Protein AF-A0A924DY03-F1 (afdb_monomer_lite)

Sequence (161 aa):
MHGTWVGLSKTVDESALKAWLQQSFPTVPLMTQDDAHLLGKVPWPPIVFSVVHWPVPDFPTYVGFACFPGVEAHAFEVGTVLAQRLSADFDCRAICDGNGFGDDPSTDWTIIWEDGRSFLADDSDTDFGDGAGGPVRVVREIAVPAGELDAEGHLVENPTP

Secondary structure (DSSP, 8-state):
---EEEEESS---HHHHHHHHHHHSTTS-EEEGGGGGGGGGSPSSPEEEEEEE---TT--EEEEEEE-TTHHHHHHHHHHHHHHHHHHHHTS-EEEE-TTSSSSS-S-EEEEEETTEEEEEE-TTBTTTTS--BPPEEEEEE-PPP--B-TTS-B------

Foldseek 3Di:
DQKWKKFWQDDDDPVNVVVVLCVLQVPAAEDEQVCVVCCVVDDPPHWYKDWDQDPQNRGRIMIITPTFPPCVPCVPVLNVQVQQVCCVVVVTKMKTFPQPVDPDRDRQWMWIDHPNWIFIWGQPCPCVHPNNNDHIGTDGTDDDDHWDAHSNRHTDDDPDD

pLDDT: mean 89.87, std 10.38, range [39.09, 98.19]

Radius of gyration: 15.29 Å; chains: 1; bounding box: 36×43×35 Å

Structure (mmCIF, N/CA/C/O backbone):
data_AF-A0A924DY03-F1
#
_entry.id   AF-A0A924DY03-F1
#
loop_
_atom_site.group_PDB
_atom_site.id
_atom_site.type_symbol
_atom_site.label_atom_id
_atom_site.label_alt_id
_atom_site.label_comp_id
_atom_site.label_asym_id
_atom_site.label_entity_id
_atom_site.label_seq_id
_atom_site.pdbx_PDB_ins_code
_atom_site.Cartn_x
_atom_site.Cartn_y
_atom_site.Cartn_z
_atom_site.occupancy
_atom_site.B_iso_or_equiv
_atom_site.auth_seq_id
_atom_site.auth_comp_id
_atom_site.auth_asym_id
_atom_site.auth_at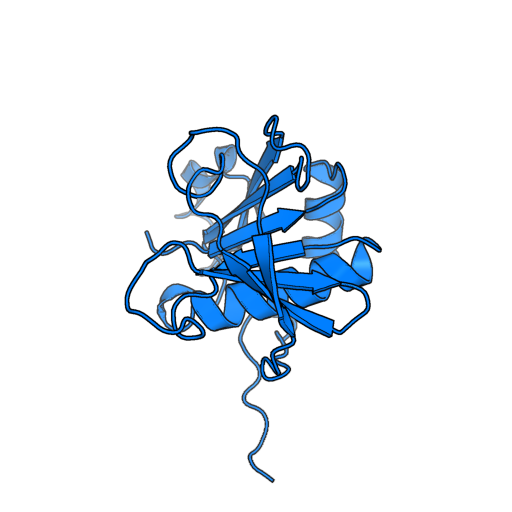om_id
_atom_site.pdbx_PDB_model_num
ATOM 1 N N . MET A 1 1 ? 10.370 10.795 9.756 1.00 42.66 1 MET A N 1
ATOM 2 C CA . MET A 1 1 ? 8.964 10.365 9.655 1.00 42.66 1 MET A CA 1
ATOM 3 C C . MET A 1 1 ? 9.028 9.031 8.939 1.00 42.66 1 MET A C 1
ATOM 5 O O . MET A 1 1 ? 9.433 9.018 7.785 1.00 42.66 1 MET A O 1
ATOM 9 N N . HIS A 1 2 ? 8.849 7.930 9.667 1.00 62.03 2 HIS A N 1
ATOM 10 C CA . HIS A 1 2 ? 8.902 6.581 9.101 1.00 62.03 2 HIS A CA 1
ATOM 11 C C . HIS A 1 2 ? 7.492 6.278 8.602 1.00 62.03 2 HIS A C 1
ATOM 13 O O . HIS A 1 2 ? 6.624 5.953 9.400 1.00 62.03 2 HIS A O 1
ATOM 19 N N . GLY A 1 3 ? 7.238 6.569 7.328 1.00 83.12 3 GLY A N 1
ATOM 20 C CA . GLY A 1 3 ? 6.007 6.167 6.657 1.00 83.12 3 GLY A CA 1
ATOM 21 C C . GLY A 1 3 ? 6.174 4.798 6.004 1.00 83.12 3 GLY A C 1
ATOM 22 O O . GLY A 1 3 ? 7.266 4.236 6.011 1.00 83.12 3 GLY A O 1
ATOM 23 N N . THR A 1 4 ? 5.101 4.289 5.414 1.00 93.19 4 THR A N 1
ATOM 24 C CA . THR A 1 4 ? 5.145 3.136 4.504 1.00 93.19 4 THR A CA 1
ATOM 25 C C . THR A 1 4 ? 4.404 3.482 3.215 1.00 93.19 4 THR A C 1
ATOM 27 O O . THR A 1 4 ? 3.765 4.537 3.132 1.00 93.19 4 THR A O 1
ATOM 30 N N . TRP A 1 5 ? 4.506 2.643 2.193 1.00 94.50 5 TRP A N 1
ATOM 31 C CA . TRP A 1 5 ? 3.905 2.910 0.892 1.00 94.50 5 TRP A CA 1
ATOM 32 C C . TRP A 1 5 ? 3.447 1.635 0.188 1.00 94.50 5 TRP A C 1
ATOM 34 O O . TRP A 1 5 ? 3.931 0.540 0.473 1.00 94.50 5 TRP A O 1
ATOM 44 N N . VAL A 1 6 ? 2.495 1.797 -0.733 1.00 96.56 6 VAL A N 1
ATOM 45 C CA . VAL A 1 6 ? 1.994 0.728 -1.602 1.00 96.56 6 VAL A CA 1
ATOM 46 C C . VAL A 1 6 ? 1.752 1.278 -3.007 1.00 96.56 6 VAL A C 1
ATOM 48 O O . VAL A 1 6 ? 1.029 2.258 -3.176 1.00 96.56 6 VAL A O 1
ATOM 51 N N . GLY A 1 7 ? 2.318 0.640 -4.027 1.00 96.44 7 GLY A N 1
ATOM 52 C CA . GLY A 1 7 ? 1.956 0.858 -5.427 1.00 96.44 7 GLY A CA 1
ATOM 53 C C . GLY A 1 7 ? 0.840 -0.096 -5.862 1.00 96.44 7 GLY A C 1
ATOM 54 O O . GLY A 1 7 ? 0.833 -1.257 -5.470 1.00 96.44 7 GLY A O 1
ATOM 55 N N . LEU A 1 8 ? -0.103 0.357 -6.687 1.00 97.50 8 LEU A N 1
ATOM 56 C CA . LEU A 1 8 ? -1.217 -0.446 -7.203 1.00 97.50 8 LEU A CA 1
ATOM 57 C C . LEU A 1 8 ? -1.217 -0.438 -8.731 1.00 97.50 8 LEU A C 1
ATOM 59 O O . LEU A 1 8 ? -1.120 0.617 -9.358 1.00 97.50 8 LEU A O 1
ATOM 63 N N . SER A 1 9 ? -1.402 -1.615 -9.329 1.00 96.44 9 SER A N 1
ATOM 64 C CA . SER A 1 9 ? -1.495 -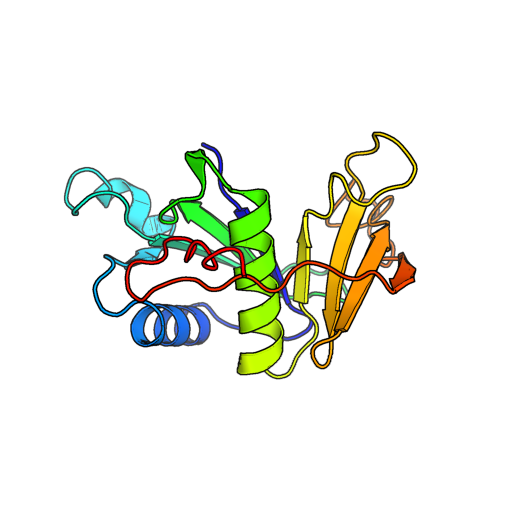1.824 -10.790 1.00 96.44 9 SER A CA 1
ATOM 65 C C . SER A 1 9 ? -2.796 -1.317 -11.421 1.00 96.44 9 SER A C 1
ATOM 67 O O . SER A 1 9 ? -3.049 -1.495 -12.611 1.00 96.44 9 SER A O 1
ATOM 69 N N . LYS A 1 10 ? -3.627 -0.648 -10.624 1.00 95.44 10 LYS A N 1
ATOM 70 C CA . LYS A 1 10 ? -4.916 -0.088 -11.004 1.00 95.44 10 LYS A CA 1
ATOM 71 C C . LYS A 1 10 ? -4.987 1.353 -10.533 1.00 95.44 10 LYS A C 1
ATOM 73 O O . LYS A 1 10 ? -4.503 1.679 -9.453 1.00 95.44 10 LYS A O 1
ATOM 78 N N . THR A 1 11 ? -5.622 2.209 -11.327 1.00 95.81 11 THR A N 1
ATOM 79 C CA . THR A 1 11 ? -5.932 3.570 -10.889 1.00 95.81 11 THR A CA 1
ATOM 80 C C . THR A 1 11 ? -6.956 3.519 -9.761 1.00 95.81 11 THR A C 1
ATOM 82 O O . THR A 1 11 ? -8.109 3.145 -9.981 1.00 95.81 11 THR A O 1
ATOM 85 N N . VAL A 1 12 ? -6.529 3.900 -8.562 1.00 96.38 12 VAL A N 1
ATOM 86 C CA . VAL A 1 12 ? -7.390 4.092 -7.392 1.00 96.38 12 VAL A CA 1
ATOM 87 C C . VAL A 1 12 ? -7.324 5.567 -7.027 1.00 96.38 12 VAL A C 1
ATOM 89 O O . VAL A 1 12 ? -6.243 6.148 -6.975 1.00 96.38 12 VAL A O 1
ATOM 92 N N . ASP A 1 13 ? -8.477 6.203 -6.846 1.00 96.56 13 ASP A N 1
ATOM 93 C CA . ASP A 1 13 ? -8.537 7.595 -6.410 1.00 96.56 13 ASP A CA 1
ATOM 94 C C . ASP A 1 13 ? -8.569 7.709 -4.879 1.00 96.56 13 ASP A C 1
ATOM 96 O O . ASP A 1 13 ? -8.779 6.736 -4.148 1.00 96.56 13 ASP A O 1
ATOM 100 N N . GLU A 1 14 ? -8.357 8.928 -4.386 1.00 96.88 14 GLU A N 1
ATOM 101 C CA . GLU A 1 14 ? -8.357 9.212 -2.952 1.00 96.88 14 GLU A CA 1
ATOM 102 C C . GLU A 1 14 ? -9.682 8.835 -2.276 1.00 96.88 14 GLU A C 1
ATOM 104 O O . GLU A 1 14 ? -9.676 8.352 -1.147 1.00 96.88 14 GLU A O 1
ATOM 109 N N . SER A 1 15 ? -10.822 9.011 -2.953 1.00 97.06 15 SER A N 1
ATOM 110 C CA . SER A 1 15 ? -12.139 8.726 -2.371 1.00 97.06 15 SER A CA 1
ATOM 111 C C . SER A 1 15 ? -12.352 7.226 -2.168 1.00 97.06 15 SER A C 1
ATOM 113 O O . SER A 1 15 ? -12.859 6.817 -1.123 1.00 97.06 15 SER A O 1
ATOM 115 N N . ALA A 1 16 ? -11.932 6.407 -3.132 1.00 97.75 16 ALA A N 1
ATOM 116 C CA . ALA A 1 16 ? -11.976 4.954 -3.048 1.00 97.75 16 ALA A CA 1
ATOM 117 C C . ALA A 1 16 ? -11.058 4.428 -1.937 1.00 97.75 16 ALA A C 1
ATOM 119 O O . ALA A 1 16 ? -11.499 3.630 -1.107 1.00 97.75 16 ALA A O 1
ATOM 120 N N . LEU A 1 17 ? -9.815 4.920 -1.861 1.00 98.06 17 LEU A N 1
ATOM 121 C CA . LEU A 1 17 ? -8.901 4.541 -0.783 1.00 98.06 17 LEU A CA 1
ATOM 122 C C . LEU A 1 17 ? -9.424 4.992 0.587 1.00 98.06 17 LEU A C 1
ATOM 124 O O . LEU A 1 17 ? -9.390 4.224 1.546 1.00 98.06 17 LEU A O 1
ATOM 128 N N . LYS A 1 18 ? -9.957 6.214 0.686 1.00 97.69 18 LYS A N 1
ATOM 129 C CA . LYS A 1 18 ? -10.550 6.742 1.919 1.00 97.69 18 LYS A CA 1
ATOM 130 C C . LYS A 1 18 ? -11.695 5.864 2.411 1.00 97.69 18 LYS A C 1
ATOM 132 O O . LYS A 1 18 ? -11.737 5.540 3.594 1.00 97.69 18 LYS A O 1
ATOM 137 N N . ALA A 1 19 ? -12.599 5.464 1.517 1.00 98.12 19 ALA A N 1
ATOM 138 C CA . ALA A 1 19 ? -13.704 4.574 1.857 1.00 98.12 19 ALA A CA 1
ATOM 139 C C . ALA A 1 19 ? -13.197 3.213 2.358 1.00 98.12 19 ALA A C 1
ATOM 141 O O . ALA A 1 19 ? -13.669 2.726 3.385 1.00 98.12 19 ALA A O 1
ATOM 142 N N . TRP A 1 20 ? -12.192 2.642 1.686 1.00 98.19 20 TRP A N 1
ATOM 143 C CA . TRP A 1 20 ? -11.560 1.392 2.107 1.00 98.19 20 TRP A CA 1
ATOM 144 C C . TRP A 1 20 ? -10.913 1.504 3.496 1.00 98.19 20 TRP A C 1
ATOM 146 O O . TRP A 1 20 ? -11.133 0.638 4.343 1.00 98.19 20 TRP A O 1
ATOM 156 N N . LEU A 1 21 ? -10.184 2.592 3.772 1.00 98.06 21 LEU A N 1
ATOM 157 C CA . LEU A 1 21 ? -9.568 2.851 5.079 1.00 98.06 21 LEU A CA 1
ATOM 158 C C . LEU A 1 21 ? -10.619 3.015 6.182 1.00 98.06 21 LEU A C 1
ATOM 160 O O . LEU A 1 21 ? -10.471 2.432 7.250 1.00 98.06 21 LEU A O 1
ATOM 164 N N . GLN A 1 22 ? -11.703 3.750 5.925 1.00 97.50 22 GLN A N 1
ATOM 165 C CA . GLN A 1 22 ? -12.797 3.932 6.889 1.00 97.50 22 GLN A CA 1
ATOM 166 C C . GLN A 1 22 ? -13.547 2.634 7.189 1.00 97.50 22 GLN A C 1
ATOM 168 O O . GLN A 1 22 ? -13.992 2.426 8.314 1.00 97.50 22 GLN A O 1
ATOM 173 N N . GLN A 1 23 ? -13.709 1.768 6.189 1.00 97.75 23 GLN A N 1
ATOM 174 C CA . GLN A 1 23 ? -14.316 0.456 6.382 1.00 97.75 23 GLN A CA 1
ATOM 175 C C . GLN A 1 23 ? -13.383 -0.487 7.150 1.00 97.75 23 GLN A C 1
ATOM 177 O O . GLN A 1 23 ? -13.843 -1.236 8.009 1.00 97.75 23 GLN A O 1
ATOM 182 N N . SER A 1 24 ? -12.089 -0.452 6.831 1.00 96.69 24 SER A N 1
ATOM 183 C CA . SER A 1 24 ? -11.076 -1.344 7.398 1.00 96.69 24 SER A CA 1
ATOM 184 C C . SER A 1 24 ? -10.683 -0.974 8.825 1.00 96.69 24 SER A C 1
ATOM 186 O O . SER A 1 24 ? -10.440 -1.870 9.628 1.00 96.69 24 SER A O 1
ATOM 188 N N . PHE A 1 25 ? -10.644 0.324 9.133 1.00 96.69 25 PHE A N 1
ATOM 189 C CA . PHE A 1 25 ? -10.170 0.878 10.403 1.00 96.69 25 PHE A CA 1
ATOM 190 C C . PHE A 1 25 ? -11.170 1.909 10.953 1.00 96.69 25 PHE A C 1
ATOM 192 O O . PHE A 1 25 ? -10.872 3.105 11.035 1.00 96.69 25 PHE A O 1
ATOM 199 N N . PRO A 1 26 ? -12.401 1.486 11.295 1.00 96.00 26 PRO A N 1
ATOM 200 C CA . PRO A 1 26 ? -13.522 2.394 11.552 1.00 96.00 26 PRO A CA 1
ATOM 201 C C . PRO A 1 26 ? -13.347 3.281 12.791 1.00 96.00 26 PRO A C 1
ATOM 203 O O . PRO A 1 26 ? -14.063 4.272 12.946 1.00 96.00 26 PRO A O 1
ATOM 206 N N . THR A 1 27 ? -12.429 2.925 13.690 1.00 94.06 27 THR A N 1
ATOM 207 C CA . THR A 1 27 ? -12.155 3.644 14.941 1.00 94.06 27 THR A CA 1
ATOM 208 C C . THR A 1 27 ? -10.954 4.585 14.836 1.00 94.06 27 THR A C 1
ATOM 210 O O . THR A 1 27 ? -10.780 5.440 15.709 1.00 94.06 27 THR A O 1
ATOM 213 N N . VAL A 1 28 ? -10.149 4.477 13.775 1.00 95.81 28 VAL A N 1
ATOM 214 C CA . VAL A 1 28 ? -8.903 5.234 13.630 1.00 95.81 28 VAL A CA 1
ATOM 215 C C . VAL A 1 28 ? -9.172 6.575 12.939 1.00 95.81 28 VAL A C 1
ATOM 217 O O . VAL A 1 28 ? -9.784 6.609 11.868 1.00 95.81 28 VAL A O 1
ATOM 220 N N . PRO A 1 29 ? -8.721 7.712 13.505 1.00 95.12 29 PRO A N 1
ATOM 221 C CA . PRO A 1 29 ? -8.851 9.003 12.842 1.00 95.12 29 PRO A CA 1
ATOM 222 C C . PRO A 1 29 ? -8.128 9.001 11.492 1.00 95.12 29 PRO A C 1
ATOM 224 O O . PRO A 1 29 ? -6.942 8.690 11.420 1.00 95.12 29 PRO A O 1
ATOM 227 N N . LEU A 1 30 ? -8.838 9.389 10.435 1.00 95.25 30 LEU A N 1
ATOM 228 C CA . LEU A 1 30 ? -8.332 9.378 9.067 1.00 95.25 30 LEU A CA 1
ATOM 229 C C . LEU A 1 30 ? -8.209 10.798 8.518 1.00 95.25 30 LEU A C 1
ATOM 231 O O . LEU A 1 30 ? -9.164 11.576 8.584 1.00 95.25 30 LEU A O 1
ATOM 235 N N . MET A 1 31 ? -7.063 11.112 7.922 1.00 94.31 31 MET A N 1
ATOM 236 C CA . MET A 1 31 ? -6.807 12.391 7.266 1.00 94.31 31 MET A CA 1
ATOM 237 C C . MET A 1 31 ? -5.937 12.226 6.021 1.00 94.31 31 MET A C 1
ATOM 239 O O . MET A 1 31 ? -5.171 11.268 5.903 1.00 94.31 31 MET A O 1
ATOM 243 N N . THR A 1 32 ? -6.053 13.168 5.091 1.00 94.56 32 THR A N 1
ATOM 244 C CA . THR A 1 32 ? -5.154 13.239 3.937 1.00 94.56 32 THR A CA 1
ATOM 245 C C . THR A 1 32 ? -3.860 13.958 4.325 1.00 94.56 32 THR A C 1
ATOM 247 O O . THR A 1 32 ? -3.767 14.597 5.377 1.00 94.56 32 THR A O 1
ATOM 250 N N . GLN A 1 33 ? -2.841 13.886 3.473 1.00 88.38 33 GLN A N 1
ATOM 251 C CA . GLN A 1 33 ? -1.583 14.599 3.693 1.00 88.38 33 GLN A CA 1
ATOM 252 C C . GLN A 1 33 ? -1.756 16.131 3.722 1.00 88.38 33 GLN A C 1
ATOM 254 O O . GLN A 1 33 ? -1.045 16.804 4.468 1.00 88.38 33 GLN A O 1
ATOM 259 N N . ASP A 1 34 ? -2.737 16.681 3.003 1.00 89.19 34 ASP A N 1
ATOM 260 C CA . ASP A 1 34 ? -3.065 18.116 3.041 1.00 89.19 34 ASP A CA 1
ATOM 261 C C . ASP A 1 34 ? -3.628 18.547 4.411 1.00 89.19 34 ASP A C 1
ATOM 263 O O . ASP A 1 34 ? -3.395 19.662 4.897 1.00 89.19 34 ASP A O 1
ATOM 267 N N . ASP A 1 35 ? -4.292 17.619 5.099 1.00 89.19 35 ASP A N 1
ATOM 268 C CA . ASP A 1 35 ? -4.842 17.802 6.439 1.00 89.19 35 ASP A CA 1
ATOM 269 C C . ASP A 1 35 ? -3.807 17.567 7.557 1.00 89.19 35 ASP A C 1
ATOM 271 O O . ASP A 1 35 ? -4.125 17.740 8.735 1.00 89.19 35 ASP A O 1
ATOM 275 N N . ALA A 1 36 ? -2.544 17.250 7.235 1.00 81.81 36 ALA A N 1
ATOM 276 C CA . ALA A 1 36 ? -1.509 16.932 8.230 1.00 81.81 36 ALA A CA 1
ATOM 277 C C . ALA A 1 36 ? -1.242 18.072 9.237 1.00 81.81 36 ALA A C 1
ATOM 279 O O . ALA A 1 36 ? -0.776 17.844 10.355 1.00 81.81 36 ALA A O 1
ATOM 280 N N . HIS A 1 37 ? -1.604 19.310 8.895 1.00 85.06 37 HIS A N 1
ATOM 281 C CA . HIS A 1 37 ? -1.580 20.453 9.812 1.00 85.06 37 HIS A CA 1
ATOM 282 C C . HIS A 1 37 ? -2.540 20.304 11.020 1.00 85.06 37 HIS A C 1
ATOM 284 O O . HIS A 1 37 ? -2.472 21.086 11.973 1.00 85.06 37 HIS A O 1
ATOM 290 N N . LEU A 1 38 ? -3.429 19.304 11.005 1.00 85.69 38 LEU A N 1
ATOM 291 C CA . LEU A 1 38 ? -4.364 18.956 12.076 1.00 85.69 38 LEU A CA 1
ATOM 292 C C . LEU A 1 38 ? -3.857 17.841 13.003 1.00 85.69 38 LEU A C 1
ATOM 294 O O . LEU A 1 38 ? -4.555 17.521 13.962 1.00 85.69 38 LEU A O 1
ATOM 298 N N . LEU A 1 39 ? -2.657 17.288 12.786 1.00 83.38 39 LEU A N 1
ATOM 299 C CA . LEU A 1 39 ? -2.109 16.171 13.573 1.00 83.38 39 LEU A CA 1
ATOM 300 C C . LEU A 1 39 ? -2.165 16.390 15.097 1.00 83.38 39 LEU A C 1
ATOM 302 O O . LEU A 1 39 ? -2.471 15.469 15.843 1.00 83.38 39 LEU A O 1
ATOM 306 N N . GLY A 1 40 ? -1.953 17.622 15.571 1.00 85.12 40 GLY A N 1
ATOM 307 C CA . GLY A 1 40 ? -2.041 17.965 17.000 1.00 85.12 40 GLY A CA 1
ATOM 308 C C . GLY A 1 40 ? -3.465 18.105 17.562 1.00 85.12 40 GLY A C 1
ATOM 309 O O . GLY A 1 40 ? -3.622 18.510 18.712 1.00 85.12 40 GLY A O 1
ATOM 310 N N . LYS A 1 41 ? -4.503 17.849 16.758 1.00 88.00 41 LYS A N 1
ATOM 311 C CA . LYS A 1 41 ? -5.924 18.022 17.111 1.00 88.00 41 LYS A CA 1
ATOM 312 C C . LYS A 1 41 ? -6.722 16.716 17.086 1.00 88.00 41 LYS A C 1
ATOM 314 O O . LYS A 1 41 ? -7.921 16.750 17.354 1.00 88.00 41 LYS A O 1
ATOM 319 N N . VAL A 1 42 ? -6.087 15.593 16.761 1.00 87.25 42 VAL A N 1
ATOM 320 C CA . VAL A 1 42 ? -6.720 14.270 16.714 1.00 87.25 42 VAL A CA 1
ATOM 321 C C . VAL A 1 42 ? -6.027 13.304 17.679 1.00 87.25 42 VAL A C 1
ATOM 323 O O . VAL A 1 42 ? -4.872 13.534 18.042 1.00 87.25 42 VAL A O 1
ATOM 326 N N . PRO A 1 43 ? -6.704 12.223 18.105 1.00 86.75 43 PRO A N 1
ATOM 327 C CA . PRO A 1 43 ? -6.048 11.131 18.816 1.00 86.75 43 PRO A CA 1
ATOM 328 C C . PRO A 1 43 ? -4.878 10.547 18.011 1.00 86.75 43 PRO A C 1
ATOM 330 O O . PRO A 1 43 ? -4.970 10.404 16.792 1.00 86.75 43 PRO A O 1
ATOM 333 N N . TRP A 1 44 ? -3.791 10.211 18.707 1.00 85.50 44 TRP A N 1
ATOM 334 C CA . TRP A 1 44 ? -2.611 9.573 18.125 1.00 85.50 44 TRP A CA 1
ATOM 335 C C . TRP A 1 44 ? -2.622 8.055 18.364 1.00 85.50 44 TRP A C 1
ATOM 337 O O . TRP A 1 44 ? -2.962 7.654 19.481 1.00 85.50 44 TRP A O 1
ATOM 347 N N . PRO A 1 45 ? -2.175 7.229 17.396 1.00 88.81 45 PRO A N 1
ATOM 348 C CA . PRO A 1 45 ? -1.779 7.595 16.029 1.00 88.81 45 PRO A CA 1
ATOM 349 C C . PRO A 1 45 ? -2.979 7.655 15.060 1.00 88.81 45 PRO A C 1
ATOM 351 O O . PRO A 1 45 ? -3.798 6.737 15.054 1.00 88.81 45 PRO A O 1
ATOM 354 N N . PRO A 1 46 ? -3.103 8.700 14.221 1.00 93.94 46 PRO A N 1
ATOM 355 C CA . PRO A 1 46 ? -4.045 8.691 13.106 1.00 93.94 46 PRO A CA 1
ATOM 356 C C . PRO A 1 46 ? -3.490 7.913 11.902 1.00 93.94 46 PRO A C 1
ATOM 358 O O . PRO A 1 46 ? -2.311 7.564 11.851 1.00 93.94 46 PRO A O 1
ATOM 361 N N . ILE A 1 47 ? -4.326 7.732 10.882 1.00 95.31 47 ILE A N 1
ATOM 362 C CA . ILE A 1 47 ? -3.885 7.400 9.525 1.00 95.31 47 ILE A CA 1
ATOM 363 C C . ILE A 1 47 ? -3.786 8.701 8.725 1.00 95.31 47 ILE A C 1
ATOM 365 O O . ILE A 1 47 ? -4.784 9.401 8.536 1.00 95.31 47 ILE A O 1
ATOM 369 N N . VAL A 1 48 ? -2.583 9.016 8.243 1.00 95.44 48 VAL A N 1
ATOM 370 C CA . VAL A 1 48 ? -2.311 10.115 7.306 1.00 95.44 48 VAL A CA 1
ATOM 371 C C . VAL A 1 48 ? -1.873 9.504 5.990 1.00 95.44 48 VAL A C 1
ATOM 373 O O . VAL A 1 48 ? -0.797 8.903 5.926 1.00 95.44 48 VAL A O 1
ATOM 376 N N . PHE A 1 49 ? -2.675 9.679 4.947 1.00 96.25 49 PHE A N 1
ATOM 377 C CA . PHE A 1 49 ? -2.404 9.074 3.647 1.00 96.25 49 PHE A CA 1
ATOM 378 C C . PHE A 1 49 ? -2.416 10.091 2.502 1.00 96.25 49 PHE A C 1
ATOM 380 O O . PHE A 1 49 ? -2.994 11.174 2.608 1.00 96.25 49 PHE A O 1
ATOM 387 N N . SER A 1 50 ? -1.797 9.726 1.388 1.00 96.06 50 SER A N 1
ATOM 388 C CA . SER A 1 50 ? -1.926 10.416 0.108 1.00 96.06 50 SER A CA 1
ATOM 389 C C . SER A 1 50 ? -2.032 9.412 -1.029 1.00 96.06 50 SER A C 1
ATOM 391 O O . SER A 1 50 ? -1.527 8.293 -0.944 1.00 96.06 50 SER A O 1
ATOM 393 N N . VAL A 1 51 ? -2.713 9.825 -2.094 1.00 96.56 51 VAL A N 1
ATOM 394 C CA . VAL A 1 51 ? -2.798 9.082 -3.350 1.00 96.56 51 VAL A CA 1
ATOM 395 C C . VAL A 1 51 ? -2.178 9.942 -4.431 1.00 96.56 51 VAL A C 1
ATOM 397 O O . VAL A 1 51 ? -2.611 11.070 -4.658 1.00 96.56 51 VAL A O 1
ATOM 400 N N . VAL A 1 52 ? -1.166 9.407 -5.101 1.00 93.44 52 VAL A N 1
ATOM 401 C CA . VAL A 1 52 ? -0.508 10.067 -6.223 1.00 93.44 52 VAL A CA 1
ATOM 402 C C . VAL A 1 52 ? -0.576 9.144 -7.426 1.00 93.44 52 VAL A C 1
ATOM 404 O O . VAL A 1 52 ? -0.354 7.942 -7.316 1.00 93.44 52 VAL A O 1
ATOM 407 N N . HIS A 1 53 ? -0.894 9.699 -8.592 1.00 91.31 53 HIS A N 1
ATOM 408 C CA . HIS A 1 53 ? -0.827 8.952 -9.842 1.00 91.31 53 HIS A CA 1
ATOM 409 C C . HIS A 1 53 ? 0.503 9.238 -10.518 1.00 91.31 53 HIS A C 1
ATOM 411 O O . HIS A 1 53 ? 0.798 10.385 -10.862 1.00 91.31 53 HIS A O 1
ATOM 417 N N . TRP A 1 54 ? 1.313 8.198 -10.667 1.00 80.38 54 TRP A N 1
ATOM 418 C CA . TRP A 1 54 ? 2.614 8.274 -11.319 1.00 80.38 54 TRP A CA 1
ATOM 419 C C . TRP A 1 54 ? 2.553 7.607 -12.688 1.00 80.38 54 TRP A C 1
ATOM 421 O O . TRP A 1 54 ? 1.777 6.671 -12.885 1.00 80.38 54 TRP A O 1
ATOM 431 N N . PRO A 1 55 ? 3.370 8.057 -13.651 1.00 73.25 55 PRO A N 1
ATOM 432 C CA . PRO A 1 55 ? 3.433 7.456 -14.974 1.00 73.25 55 PRO A CA 1
ATOM 433 C C . PRO A 1 55 ? 4.192 6.114 -14.985 1.00 73.25 55 PRO A C 1
ATOM 435 O O . PRO A 1 55 ? 4.771 5.773 -16.011 1.00 73.25 55 PRO A O 1
ATOM 438 N N . VAL A 1 56 ? 4.170 5.341 -13.889 1.00 77.12 56 VAL A N 1
ATOM 439 C CA . VAL A 1 56 ? 4.784 4.007 -13.833 1.00 77.12 56 VAL A CA 1
ATOM 440 C C . VAL A 1 56 ? 3.847 3.017 -14.530 1.00 77.12 56 VAL A C 1
ATOM 442 O O . VAL A 1 56 ? 2.743 2.787 -14.025 1.00 77.12 56 VAL A O 1
ATOM 445 N N . PRO A 1 57 ? 4.232 2.416 -15.674 1.00 73.50 57 PRO A N 1
ATOM 446 C CA . PRO A 1 57 ? 3.303 1.648 -16.508 1.00 73.50 57 PRO A CA 1
ATOM 447 C C . PRO A 1 57 ? 2.623 0.480 -15.782 1.00 73.50 57 PRO A C 1
ATOM 449 O O . PRO A 1 57 ? 1.467 0.170 -16.061 1.00 73.50 57 PRO A O 1
ATOM 452 N N . ASP A 1 58 ? 3.334 -0.145 -14.843 1.00 86.88 58 ASP A N 1
ATOM 453 C CA . ASP A 1 58 ? 2.890 -1.345 -14.130 1.00 86.88 58 ASP A CA 1
ATOM 454 C C . ASP A 1 58 ? 2.104 -1.070 -12.841 1.00 86.88 58 ASP A C 1
ATOM 456 O O . ASP A 1 58 ? 1.391 -1.962 -12.367 1.00 86.88 58 ASP A O 1
ATOM 460 N N . PHE A 1 59 ? 2.241 0.137 -12.282 1.00 93.69 59 PHE A N 1
ATOM 461 C CA . PHE A 1 59 ? 1.695 0.543 -10.984 1.00 93.69 59 PHE A CA 1
ATOM 462 C C . PHE A 1 59 ? 1.338 2.042 -10.987 1.00 93.69 59 PHE A C 1
ATOM 464 O O . PHE A 1 59 ? 2.025 2.853 -10.364 1.00 93.69 59 PHE A O 1
ATOM 471 N N . PRO A 1 60 ? 0.264 2.445 -11.691 1.00 93.19 60 PRO A N 1
ATOM 472 C CA . PRO A 1 60 ? -0.062 3.855 -11.909 1.00 93.19 60 PRO A CA 1
ATOM 473 C C . PRO A 1 60 ? -0.529 4.606 -10.655 1.00 93.19 60 PRO A C 1
ATOM 475 O O . PRO A 1 60 ? -0.700 5.823 -10.708 1.00 93.19 60 PRO A O 1
ATOM 478 N N . THR A 1 61 ? -0.798 3.919 -9.541 1.00 96.06 61 THR A N 1
ATOM 479 C CA . THR A 1 61 ? -1.197 4.555 -8.276 1.00 96.06 61 THR A CA 1
ATOM 480 C C . THR A 1 61 ? -0.181 4.274 -7.188 1.00 96.06 61 THR A C 1
ATOM 482 O O . THR A 1 61 ? 0.073 3.121 -6.870 1.00 96.06 61 THR A O 1
ATOM 485 N N . TYR A 1 62 ? 0.337 5.334 -6.582 1.00 95.19 62 TYR A N 1
ATOM 486 C CA . TYR A 1 62 ? 1.151 5.301 -5.380 1.00 95.19 62 TYR A CA 1
ATOM 487 C C . TYR A 1 62 ? 0.311 5.755 -4.188 1.00 95.19 62 TYR A C 1
ATOM 489 O O . TYR A 1 62 ? -0.291 6.832 -4.207 1.00 95.19 62 TYR A O 1
ATOM 497 N N . VAL A 1 63 ? 0.286 4.938 -3.143 1.00 96.88 63 VAL A N 1
ATOM 498 C CA . VAL A 1 63 ? -0.339 5.247 -1.863 1.00 96.88 63 VAL A CA 1
ATOM 499 C C . VAL 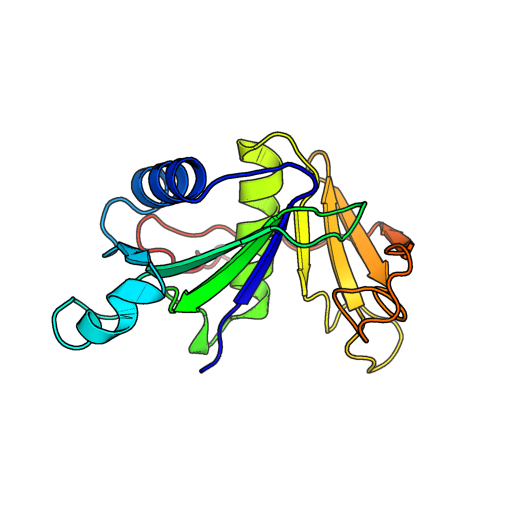A 1 63 ? 0.757 5.447 -0.830 1.00 96.88 63 VAL A C 1
ATOM 501 O O . VAL A 1 63 ? 1.468 4.506 -0.485 1.00 96.88 63 VAL A O 1
ATOM 504 N N . GLY A 1 64 ? 0.883 6.670 -0.323 1.00 95.56 64 GLY A N 1
ATOM 505 C CA . GLY A 1 64 ? 1.798 6.994 0.764 1.00 95.56 64 GLY A CA 1
ATOM 506 C C . GLY A 1 64 ? 1.067 7.013 2.100 1.00 95.56 64 GLY A C 1
ATOM 507 O O . GLY A 1 64 ? 0.018 7.641 2.215 1.00 95.56 64 GLY A O 1
ATOM 508 N N . PHE A 1 65 ? 1.639 6.388 3.125 1.00 95.25 65 PHE A N 1
ATOM 509 C CA . PHE A 1 65 ? 1.171 6.460 4.507 1.00 95.25 65 PHE A CA 1
ATOM 510 C C . PHE A 1 65 ? 2.215 7.184 5.353 1.00 95.25 65 PHE A C 1
ATOM 512 O O . PHE A 1 65 ? 3.166 6.582 5.849 1.00 95.25 65 PHE A O 1
ATOM 519 N N . ALA A 1 66 ? 2.049 8.496 5.521 1.00 92.12 66 ALA A N 1
ATOM 520 C CA . ALA A 1 66 ? 2.960 9.318 6.321 1.00 92.12 66 ALA A CA 1
ATOM 521 C C . ALA A 1 66 ? 2.848 9.020 7.827 1.00 92.12 66 ALA A C 1
ATOM 523 O O . ALA A 1 66 ? 3.808 9.204 8.576 1.00 92.12 66 ALA A O 1
ATOM 524 N N . CYS A 1 67 ? 1.672 8.568 8.262 1.00 92.62 67 CYS A N 1
ATOM 525 C CA . CYS A 1 67 ? 1.411 8.064 9.602 1.00 92.62 67 CYS A CA 1
ATOM 526 C C . CYS A 1 67 ? 0.392 6.930 9.502 1.00 92.62 67 CYS A C 1
ATOM 528 O O . CYS A 1 67 ? -0.587 7.041 8.762 1.00 92.62 67 CYS A O 1
ATOM 530 N N . PHE A 1 68 ? 0.637 5.848 10.228 1.00 94.31 68 PHE A N 1
ATOM 531 C CA . PHE A 1 68 ? -0.274 4.721 10.336 1.00 94.31 68 PHE A CA 1
ATOM 532 C C . PHE A 1 68 ? 0.036 3.988 11.656 1.00 94.31 68 PHE A C 1
ATOM 534 O O . PHE A 1 68 ? 1.218 3.893 12.023 1.00 94.31 68 PHE A O 1
ATOM 541 N N . PRO A 1 69 ? -0.973 3.502 12.400 1.00 92.75 69 PRO A N 1
ATOM 542 C CA . PRO A 1 69 ? -0.756 2.774 13.649 1.00 92.75 69 PRO A CA 1
ATOM 543 C C . PRO A 1 69 ? 0.274 1.635 13.506 1.00 92.75 69 PRO A C 1
ATOM 545 O O . PRO A 1 69 ? 0.239 0.849 12.572 1.00 92.75 69 PRO A O 1
ATOM 548 N N . GLY A 1 70 ? 1.259 1.566 14.408 1.00 85.56 70 GLY A N 1
ATOM 549 C CA . GLY A 1 70 ? 2.274 0.498 14.410 1.00 85.56 70 GLY A CA 1
ATOM 550 C C . GLY A 1 70 ? 3.449 0.646 13.427 1.00 85.56 70 GLY A C 1
ATOM 551 O O . GLY A 1 70 ? 4.455 -0.041 13.604 1.00 85.56 70 GLY A O 1
ATOM 552 N N . VAL A 1 71 ? 3.407 1.575 12.461 1.00 87.75 71 VAL A N 1
ATOM 553 C CA . VAL A 1 71 ? 4.493 1.741 11.464 1.00 87.75 71 VAL A CA 1
ATOM 554 C C . VAL A 1 71 ? 5.831 2.143 12.089 1.00 87.75 71 VAL A C 1
ATOM 556 O O . VAL A 1 71 ? 6.873 1.731 11.595 1.00 87.75 71 VAL A O 1
ATOM 559 N N . GLU A 1 72 ? 5.847 2.890 13.196 1.00 86.06 72 GLU A N 1
ATOM 560 C CA . GLU A 1 72 ? 7.106 3.318 13.835 1.00 86.06 72 GLU A CA 1
ATOM 561 C C . GLU A 1 72 ? 8.010 2.149 14.255 1.00 86.06 72 GLU A C 1
ATOM 563 O O . GLU A 1 72 ? 9.232 2.293 14.248 1.00 86.06 72 GLU A O 1
ATOM 568 N N . ALA A 1 73 ? 7.417 1.004 14.606 1.00 85.19 73 ALA A N 1
ATOM 569 C CA . ALA A 1 73 ? 8.142 -0.202 14.999 1.00 85.19 73 ALA A CA 1
ATOM 570 C C . ALA A 1 73 ? 8.173 -1.272 13.894 1.00 85.19 73 ALA A C 1
ATOM 572 O O . ALA A 1 73 ? 9.105 -2.072 13.862 1.00 85.19 73 ALA A O 1
ATOM 573 N N . HIS A 1 74 ? 7.180 -1.272 12.998 1.00 88.44 74 HIS A N 1
ATOM 574 C CA . HIS A 1 74 ? 6.921 -2.365 12.055 1.00 88.44 74 HIS A CA 1
ATOM 575 C C . HIS A 1 74 ? 6.541 -1.861 10.653 1.00 88.44 74 HIS A C 1
ATOM 577 O O . HIS A 1 74 ? 5.592 -2.343 10.037 1.00 88.44 74 HIS A O 1
ATOM 583 N N . ALA A 1 75 ? 7.234 -0.834 10.149 1.00 89.38 75 ALA A N 1
ATOM 584 C CA . ALA A 1 75 ? 6.907 -0.206 8.863 1.00 89.38 75 ALA A CA 1
ATOM 585 C C . ALA A 1 75 ? 6.861 -1.202 7.695 1.00 89.38 75 ALA A C 1
ATOM 587 O O . ALA A 1 75 ? 5.999 -1.089 6.818 1.00 89.38 75 ALA A O 1
ATOM 588 N N . PHE A 1 76 ? 7.774 -2.175 7.711 1.00 89.69 76 PHE A N 1
ATOM 589 C CA . PHE A 1 76 ? 7.883 -3.212 6.697 1.00 89.69 76 PHE A CA 1
ATOM 590 C C . PHE A 1 76 ? 6.690 -4.178 6.746 1.00 89.69 76 PHE A C 1
ATOM 592 O O . PHE A 1 76 ? 6.009 -4.385 5.741 1.00 89.69 76 PHE A O 1
ATOM 599 N N . GLU A 1 77 ? 6.393 -4.736 7.920 1.00 91.81 77 GLU A N 1
ATOM 600 C CA . GLU A 1 77 ? 5.305 -5.695 8.106 1.00 91.81 77 GLU A CA 1
ATOM 601 C C . GLU A 1 77 ? 3.944 -5.039 7.861 1.00 91.81 77 GLU A C 1
ATOM 603 O O . GLU A 1 77 ? 3.098 -5.609 7.174 1.00 91.81 77 GLU A O 1
ATOM 608 N N . VAL A 1 78 ? 3.744 -3.808 8.343 1.00 93.50 78 VAL A N 1
ATOM 609 C CA . VAL A 1 78 ? 2.519 -3.042 8.072 1.00 93.50 78 VAL A CA 1
ATOM 610 C C . VAL A 1 78 ? 2.368 -2.769 6.573 1.00 93.50 78 VAL A C 1
ATOM 612 O O . VAL A 1 78 ? 1.296 -3.017 6.025 1.00 93.50 78 VAL A O 1
ATOM 615 N N . GLY A 1 79 ? 3.426 -2.311 5.892 1.00 94.69 79 GLY A N 1
ATOM 616 C CA . GLY A 1 79 ? 3.401 -2.068 4.444 1.00 94.69 79 GLY A CA 1
ATOM 617 C C . GLY A 1 79 ? 3.055 -3.323 3.645 1.00 94.69 79 GLY A C 1
ATOM 618 O O . GLY A 1 79 ? 2.205 -3.288 2.757 1.00 94.69 79 GLY A O 1
ATOM 619 N N . THR A 1 80 ? 3.637 -4.453 4.040 1.00 94.69 80 THR A N 1
ATOM 620 C CA . THR A 1 80 ? 3.374 -5.768 3.450 1.00 94.69 80 THR A CA 1
ATOM 621 C C . THR A 1 80 ? 1.907 -6.180 3.594 1.00 94.69 80 THR A C 1
ATOM 623 O O . THR A 1 80 ? 1.281 -6.565 2.605 1.00 94.69 80 THR A O 1
ATOM 626 N N . VAL A 1 81 ? 1.329 -6.073 4.798 1.00 95.56 81 VAL A N 1
ATOM 627 C CA . VAL A 1 81 ? -0.082 -6.433 5.038 1.00 95.56 81 VAL A CA 1
ATOM 628 C C . VAL A 1 81 ?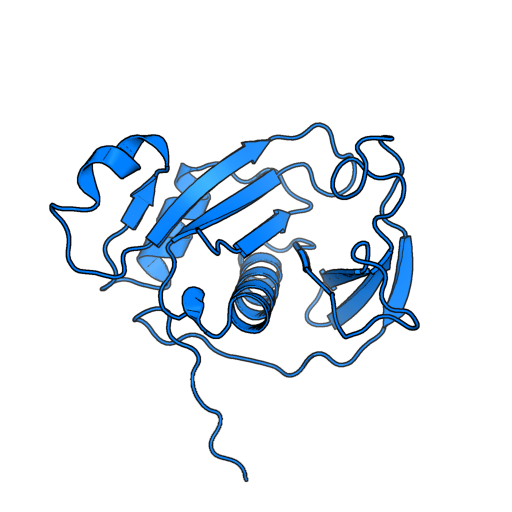 -1.028 -5.480 4.307 1.00 95.56 81 VAL A C 1
ATOM 630 O O . VAL A 1 81 ? -2.037 -5.915 3.748 1.00 95.56 81 VAL A O 1
ATOM 633 N N . LEU A 1 82 ? -0.707 -4.185 4.258 1.00 96.81 82 LEU A N 1
ATOM 634 C CA . LEU A 1 82 ? -1.477 -3.213 3.482 1.00 96.81 82 LEU A CA 1
ATOM 635 C C . LEU A 1 82 ? -1.455 -3.553 1.989 1.00 96.81 82 LEU A C 1
ATOM 637 O O . LEU A 1 82 ? -2.517 -3.581 1.372 1.00 96.81 82 LEU A O 1
ATOM 641 N N . ALA A 1 83 ? -0.290 -3.866 1.418 1.00 97.06 83 ALA A N 1
ATOM 642 C CA . ALA A 1 83 ? -0.172 -4.259 0.016 1.00 97.06 83 ALA A CA 1
ATOM 643 C C . ALA A 1 83 ? -0.970 -5.532 -0.292 1.00 97.06 83 ALA A C 1
ATOM 645 O O . ALA A 1 83 ? -1.729 -5.559 -1.260 1.00 97.06 83 ALA A O 1
ATOM 646 N N . GLN A 1 84 ? -0.881 -6.547 0.570 1.00 96.69 84 GLN A N 1
ATOM 647 C CA . GLN A 1 84 ? -1.660 -7.777 0.440 1.00 96.69 84 GLN A CA 1
ATOM 648 C C . GLN A 1 84 ? -3.172 -7.502 0.436 1.00 96.69 84 GLN A C 1
ATOM 650 O O . GLN A 1 84 ? -3.886 -7.969 -0.453 1.00 96.69 84 GLN A O 1
ATOM 655 N N . ARG A 1 85 ? -3.673 -6.733 1.413 1.00 96.94 85 ARG A N 1
ATOM 656 C CA . ARG A 1 85 ? -5.108 -6.431 1.523 1.00 96.94 85 ARG A CA 1
ATOM 657 C C . ARG A 1 85 ? -5.602 -5.570 0.367 1.00 96.94 85 ARG A C 1
ATOM 659 O O . ARG A 1 85 ? -6.640 -5.873 -0.204 1.00 96.94 85 ARG A O 1
ATOM 666 N N . LEU A 1 86 ? -4.854 -4.534 -0.009 1.00 97.62 86 LEU A N 1
ATOM 667 C CA . LEU A 1 86 ? -5.205 -3.672 -1.138 1.00 97.62 86 LEU A CA 1
ATOM 668 C C . LEU A 1 86 ? -5.208 -4.450 -2.460 1.00 97.62 86 LEU A C 1
ATOM 670 O O . LEU A 1 86 ? -6.105 -4.242 -3.272 1.00 97.62 86 LEU A O 1
ATOM 674 N N . SER A 1 87 ? -4.252 -5.363 -2.661 1.00 97.75 87 SER A N 1
ATOM 675 C CA . SER A 1 87 ? -4.236 -6.267 -3.817 1.00 97.75 87 SER A CA 1
ATOM 676 C C . SER A 1 87 ? -5.525 -7.089 -3.898 1.00 97.75 87 SER A C 1
ATOM 678 O O . SER A 1 87 ? -6.188 -7.090 -4.936 1.00 97.75 87 SER A O 1
ATOM 680 N N . ALA A 1 88 ? -5.917 -7.720 -2.788 1.00 96.56 88 ALA A N 1
ATOM 681 C CA . ALA A 1 88 ? -7.117 -8.547 -2.722 1.00 96.56 88 ALA A CA 1
ATOM 682 C C . ALA A 1 88 ? -8.414 -7.733 -2.883 1.00 96.56 88 ALA A C 1
ATOM 684 O O . ALA A 1 88 ? -9.266 -8.080 -3.698 1.00 96.56 88 ALA A O 1
ATOM 685 N N . ASP A 1 89 ? -8.561 -6.635 -2.141 1.00 97.19 89 ASP A N 1
ATOM 686 C CA . ASP A 1 89 ? -9.813 -5.874 -2.073 1.00 97.19 89 ASP A CA 1
ATOM 687 C C . ASP A 1 89 ? -10.064 -5.027 -3.330 1.00 97.19 89 ASP A C 1
ATOM 689 O O . ASP A 1 89 ? -11.217 -4.805 -3.710 1.00 97.19 89 ASP A O 1
ATOM 693 N N . PHE A 1 90 ? -9.005 -4.564 -4.006 1.00 97.56 90 PHE A N 1
ATOM 694 C CA . PHE A 1 90 ? -9.125 -3.839 -5.276 1.00 97.56 90 PHE A CA 1
ATOM 695 C C . PHE A 1 90 ? -9.010 -4.724 -6.523 1.00 97.56 90 PHE A C 1
ATOM 697 O O . PHE A 1 90 ? -9.170 -4.187 -7.632 1.00 97.56 90 PHE A O 1
ATOM 704 N N . ASP A 1 91 ? -8.800 -6.035 -6.344 1.00 97.25 91 ASP A N 1
ATOM 705 C CA . ASP A 1 91 ? -8.619 -7.035 -7.405 1.00 97.25 91 ASP A CA 1
ATOM 706 C C . ASP A 1 91 ? -7.523 -6.598 -8.392 1.00 97.25 91 ASP A C 1
ATOM 708 O O . ASP A 1 91 ? -7.766 -6.308 -9.567 1.00 97.25 91 ASP A O 1
ATOM 712 N N . CYS A 1 92 ? -6.316 -6.386 -7.862 1.00 97.50 92 CYS A N 1
ATOM 713 C CA . CYS A 1 92 ? -5.169 -5.908 -8.631 1.00 97.50 92 CYS A CA 1
ATOM 714 C C . CYS A 1 92 ? -3.841 -6.381 -8.029 1.00 97.50 92 CYS A C 1
ATOM 716 O O . CYS A 1 92 ? -3.781 -6.811 -6.880 1.00 97.50 92 CYS A O 1
ATOM 718 N N . ARG A 1 93 ? -2.740 -6.254 -8.775 1.00 97.56 93 ARG A N 1
ATOM 719 C CA . ARG A 1 93 ? -1.398 -6.381 -8.192 1.00 97.56 93 ARG A CA 1
ATOM 720 C C . ARG A 1 93 ? -1.086 -5.179 -7.307 1.00 97.56 93 ARG A C 1
ATOM 722 O O . ARG A 1 93 ? -1.357 -4.046 -7.729 1.00 97.56 93 ARG A O 1
ATOM 729 N N . ALA A 1 94 ? -0.428 -5.415 -6.181 1.00 97.44 94 ALA A N 1
ATOM 730 C CA . ALA A 1 94 ? 0.146 -4.376 -5.331 1.00 97.44 94 ALA A CA 1
ATOM 731 C C . ALA A 1 94 ? 1.650 -4.597 -5.142 1.00 97.44 94 ALA A C 1
ATOM 733 O O . ALA A 1 94 ? 2.097 -5.737 -5.145 1.00 97.44 94 ALA A O 1
ATOM 734 N N . ILE A 1 95 ? 2.419 -3.528 -4.969 1.00 96.12 95 ILE A N 1
ATOM 735 C CA . ILE A 1 95 ? 3.864 -3.559 -4.722 1.00 96.12 95 ILE A CA 1
ATOM 736 C C . ILE A 1 95 ? 4.195 -2.754 -3.462 1.00 96.12 95 ILE A C 1
ATOM 738 O O . ILE A 1 95 ? 3.574 -1.721 -3.218 1.00 96.12 95 ILE A O 1
ATOM 742 N N . CYS A 1 96 ? 5.143 -3.216 -2.656 1.00 95.25 96 CYS A N 1
ATOM 743 C CA . CYS A 1 96 ? 5.665 -2.498 -1.490 1.00 95.25 96 CYS A CA 1
ATOM 744 C C . CYS A 1 96 ? 7.155 -2.790 -1.288 1.00 95.25 96 CYS A C 1
ATOM 746 O O . CYS A 1 96 ? 7.728 -3.618 -2.002 1.00 95.25 96 CYS A O 1
ATOM 748 N N . ASP A 1 97 ? 7.762 -2.159 -0.277 1.00 93.19 97 ASP A N 1
ATOM 749 C CA . ASP A 1 97 ? 9.121 -2.484 0.160 1.00 93.19 97 ASP A CA 1
ATOM 750 C C . ASP A 1 97 ? 9.279 -3.994 0.406 1.00 93.19 97 ASP A C 1
ATOM 752 O O . ASP A 1 97 ? 8.435 -4.638 1.030 1.00 93.19 97 ASP A O 1
ATOM 756 N N . GLY A 1 98 ? 10.383 -4.551 -0.087 1.00 91.19 98 GLY A N 1
ATOM 757 C CA . GLY A 1 98 ? 10.793 -5.955 0.027 1.00 91.19 98 GLY A CA 1
ATOM 758 C C . GLY A 1 98 ? 12.171 -6.123 0.668 1.00 91.19 98 GLY A C 1
ATOM 759 O O . GLY A 1 98 ? 12.735 -7.222 0.670 1.00 91.19 98 GLY A O 1
ATOM 760 N N . ASN A 1 99 ? 12.722 -5.034 1.207 1.00 83.88 99 ASN A N 1
ATOM 761 C CA . ASN A 1 99 ? 14.031 -4.998 1.842 1.00 83.88 99 ASN A CA 1
ATOM 762 C C . ASN A 1 99 ? 14.125 -6.057 2.951 1.00 83.88 99 ASN A C 1
ATOM 764 O O . ASN A 1 99 ? 13.322 -6.082 3.880 1.00 83.88 99 ASN A O 1
ATOM 768 N N . GLY A 1 100 ? 15.113 -6.950 2.838 1.00 82.44 100 GLY A N 1
ATOM 769 C CA . GLY A 1 100 ? 15.291 -8.105 3.728 1.00 82.44 100 GLY A CA 1
ATOM 770 C C . GLY A 1 100 ? 14.933 -9.464 3.114 1.00 82.44 100 GLY A C 1
ATOM 771 O O . GLY A 1 100 ? 15.321 -10.487 3.676 1.00 82.44 100 GLY A O 1
ATOM 772 N N . PHE A 1 101 ? 14.270 -9.497 1.953 1.00 85.50 101 PHE A N 1
ATOM 773 C CA . PHE A 1 101 ? 14.023 -10.732 1.184 1.00 85.50 101 PHE A CA 1
ATOM 774 C C . PHE A 1 101 ? 14.989 -10.934 0.004 1.00 85.50 101 PHE A C 1
ATOM 776 O O . PHE A 1 101 ? 15.009 -12.013 -0.602 1.00 85.50 101 PHE A O 1
ATOM 783 N N . GLY A 1 102 ? 15.768 -9.898 -0.310 1.00 86.00 102 GLY A N 1
ATOM 784 C CA . GLY A 1 102 ? 16.780 -9.878 -1.357 1.00 86.00 102 GLY A CA 1
ATOM 785 C C . GLY A 1 102 ? 17.985 -10.778 -1.101 1.00 86.00 102 GLY A C 1
ATOM 786 O O . GLY A 1 102 ? 18.245 -11.208 0.023 1.00 86.00 102 GLY A O 1
ATOM 787 N N . ASP A 1 103 ? 18.744 -11.040 -2.165 1.00 87.31 103 ASP A N 1
ATOM 788 C CA . ASP A 1 103 ? 19.976 -11.845 -2.098 1.00 87.31 103 ASP A CA 1
ATOM 789 C C . ASP A 1 103 ? 21.211 -11.014 -1.711 1.00 87.31 103 ASP A C 1
ATOM 791 O O . ASP A 1 103 ? 22.298 -11.554 -1.487 1.00 87.31 103 ASP A O 1
ATOM 795 N N . ASP A 1 104 ? 21.047 -9.697 -1.631 1.00 88.44 104 ASP A N 1
ATOM 796 C CA . ASP A 1 104 ? 22.086 -8.722 -1.336 1.00 88.44 104 ASP A CA 1
ATOM 797 C C . ASP A 1 104 ? 21.500 -7.555 -0.506 1.00 88.44 104 ASP A C 1
ATOM 799 O O . ASP A 1 104 ? 20.291 -7.521 -0.255 1.00 88.44 104 ASP A O 1
ATOM 803 N N . PRO A 1 105 ? 22.328 -6.615 -0.012 1.00 84.31 105 PRO A N 1
ATOM 804 C CA . PRO A 1 105 ? 21.857 -5.521 0.829 1.00 84.31 105 PRO A CA 1
ATOM 805 C C . PRO A 1 105 ? 21.328 -4.321 0.022 1.00 84.31 105 PRO A C 1
ATOM 807 O O . PRO A 1 105 ? 21.299 -3.218 0.573 1.00 84.31 105 PRO A O 1
ATOM 810 N N . SER A 1 106 ? 20.979 -4.488 -1.262 1.00 85.94 106 SER A N 1
ATOM 811 C CA . SER A 1 106 ? 20.358 -3.413 -2.039 1.00 85.94 106 SER A CA 1
ATOM 812 C C . SER A 1 106 ? 19.039 -2.964 -1.403 1.00 85.94 106 SER A C 1
ATOM 814 O O . SER A 1 106 ? 18.385 -3.718 -0.680 1.00 85.94 106 SER A O 1
ATOM 816 N N . THR A 1 107 ? 18.665 -1.715 -1.660 1.00 84.19 107 THR A N 1
ATOM 817 C CA . THR A 1 107 ? 17.384 -1.131 -1.249 1.00 84.19 107 THR A CA 1
ATOM 818 C C . THR A 1 107 ? 16.302 -1.251 -2.319 1.00 84.19 107 THR A C 1
ATOM 820 O O . THR A 1 107 ? 15.186 -0.800 -2.082 1.00 84.19 107 THR A O 1
ATOM 823 N N . ASP A 1 108 ? 16.639 -1.856 -3.460 1.00 89.12 108 ASP A N 1
ATOM 824 C CA . ASP A 1 108 ? 15.786 -1.971 -4.653 1.00 89.12 108 ASP A CA 1
ATOM 825 C C . ASP A 1 108 ? 14.908 -3.244 -4.626 1.00 89.12 108 ASP A C 1
ATOM 827 O O . ASP A 1 108 ? 14.345 -3.699 -5.626 1.00 89.12 108 ASP A O 1
ATOM 831 N N . TRP A 1 109 ? 14.849 -3.910 -3.470 1.00 94.38 109 TRP A N 1
ATOM 832 C CA . TRP A 1 109 ? 14.045 -5.110 -3.302 1.00 94.38 109 TRP A CA 1
ATOM 833 C C . TRP A 1 109 ? 12.617 -4.722 -2.951 1.00 94.38 109 TRP A C 1
ATOM 835 O O . TRP A 1 109 ? 12.364 -4.057 -1.946 1.00 94.38 109 TRP A O 1
ATOM 845 N N . THR A 1 110 ? 11.671 -5.228 -3.735 1.00 94.81 110 THR A N 1
ATOM 846 C CA . THR A 1 110 ? 10.233 -5.018 -3.556 1.00 94.81 110 THR A CA 1
ATOM 847 C C . THR A 1 110 ? 9.482 -6.341 -3.500 1.00 94.81 110 THR A C 1
ATOM 849 O O . THR A 1 110 ? 9.958 -7.385 -3.956 1.00 94.81 110 THR A O 1
ATOM 852 N N . ILE A 1 111 ? 8.291 -6.320 -2.908 1.00 96.62 111 ILE A N 1
ATOM 853 C CA . ILE A 1 111 ? 7.367 -7.456 -2.909 1.00 96.62 111 ILE A CA 1
ATOM 854 C C . ILE A 1 111 ? 6.161 -7.087 -3.755 1.00 96.62 111 ILE A C 1
ATOM 856 O O . ILE A 1 111 ? 5.530 -6.063 -3.510 1.00 96.62 111 ILE A O 1
ATOM 860 N N . ILE A 1 112 ? 5.813 -7.950 -4.709 1.00 97.06 112 ILE A N 1
ATOM 861 C CA . ILE A 1 112 ? 4.565 -7.868 -5.467 1.00 97.06 112 ILE A CA 1
ATOM 862 C C . ILE A 1 112 ? 3.581 -8.900 -4.924 1.00 97.06 112 ILE A C 1
ATOM 864 O O . ILE A 1 112 ? 3.891 -10.090 -4.867 1.00 97.06 112 ILE A O 1
ATOM 868 N N . TRP A 1 113 ? 2.381 -8.446 -4.583 1.00 97.44 113 TRP A N 1
ATOM 869 C CA . TRP A 1 113 ? 1.221 -9.272 -4.276 1.00 97.44 113 TRP A CA 1
ATOM 870 C C . TRP A 1 113 ? 0.313 -9.377 -5.499 1.00 97.44 113 TRP A C 1
ATOM 872 O O . TRP A 1 113 ? -0.046 -8.358 -6.088 1.00 97.44 113 TRP A O 1
ATOM 882 N N . GLU A 1 114 ? -0.053 -10.599 -5.876 1.00 96.25 114 GLU A N 1
ATOM 883 C CA . GLU A 1 114 ? -0.965 -10.901 -6.985 1.00 96.25 114 GLU A CA 1
ATOM 884 C C . GLU A 1 114 ? -1.692 -12.220 -6.694 1.00 96.25 114 GLU A C 1
ATOM 886 O O . GLU A 1 114 ? -1.050 -13.226 -6.390 1.00 96.25 114 GLU A O 1
ATOM 891 N N . ASP A 1 115 ? -3.027 -12.223 -6.750 1.00 93.75 115 ASP A N 1
ATOM 892 C CA . ASP A 1 115 ? -3.872 -13.413 -6.546 1.00 93.75 115 ASP A CA 1
ATOM 893 C C . ASP A 1 115 ? -3.543 -14.216 -5.269 1.00 93.75 115 ASP A C 1
ATOM 895 O O . ASP A 1 115 ? -3.524 -15.450 -5.255 1.00 93.75 115 ASP A O 1
ATOM 899 N N . GLY A 1 116 ? -3.243 -13.509 -4.173 1.00 92.25 116 GLY A N 1
ATOM 900 C CA . GLY A 1 116 ? -2.882 -14.113 -2.885 1.00 92.25 116 GLY A CA 1
ATOM 901 C C . GLY A 1 116 ? -1.475 -14.724 -2.830 1.00 92.25 116 GLY A C 1
ATOM 902 O O . GLY A 1 116 ? -1.140 -15.385 -1.847 1.00 92.25 116 GLY A O 1
ATOM 903 N N . ARG A 1 117 ? -0.649 -14.510 -3.857 1.00 96.06 117 ARG A N 1
ATOM 904 C CA . ARG A 1 117 ? 0.753 -14.940 -3.933 1.00 96.06 117 ARG A CA 1
ATOM 905 C C . ARG A 1 117 ? 1.679 -13.737 -3.794 1.00 96.06 117 ARG A C 1
ATOM 907 O O . ARG A 1 117 ? 1.300 -12.620 -4.140 1.00 96.06 117 ARG A O 1
ATOM 914 N N . SER A 1 118 ? 2.894 -13.984 -3.311 1.00 96.88 118 SER A N 1
ATOM 915 C CA . SER A 1 118 ? 3.932 -12.966 -3.138 1.00 96.88 118 SER A CA 1
ATOM 916 C C . SER A 1 118 ? 5.168 -13.278 -3.975 1.00 96.88 118 SER A C 1
ATOM 918 O O . SER A 1 118 ? 5.681 -14.399 -3.973 1.00 96.88 118 SER A O 1
ATOM 920 N N . PHE A 1 119 ? 5.686 -12.268 -4.663 1.00 97.31 119 PHE A N 1
ATOM 921 C CA . PHE A 1 119 ? 6.861 -12.369 -5.518 1.00 97.31 119 PHE A CA 1
ATOM 922 C C . PHE A 1 119 ? 7.906 -11.353 -5.081 1.00 97.31 119 PHE A C 1
ATOM 924 O O . PHE A 1 119 ? 7.581 -10.190 -4.868 1.00 97.31 119 PHE A O 1
ATOM 931 N N . LEU A 1 120 ? 9.160 -11.787 -4.983 1.00 97.12 120 LEU A N 1
ATOM 932 C CA . LEU A 1 120 ? 10.283 -10.871 -4.868 1.00 97.12 120 LEU A CA 1
ATOM 933 C C . LEU A 1 120 ? 10.530 -10.252 -6.239 1.00 97.12 120 LEU A C 1
ATOM 935 O O . LEU A 1 120 ? 10.679 -10.973 -7.235 1.00 97.12 120 LEU A O 1
ATOM 939 N N . ALA A 1 121 ? 10.605 -8.933 -6.268 1.00 95.06 121 ALA A N 1
ATOM 940 C CA . A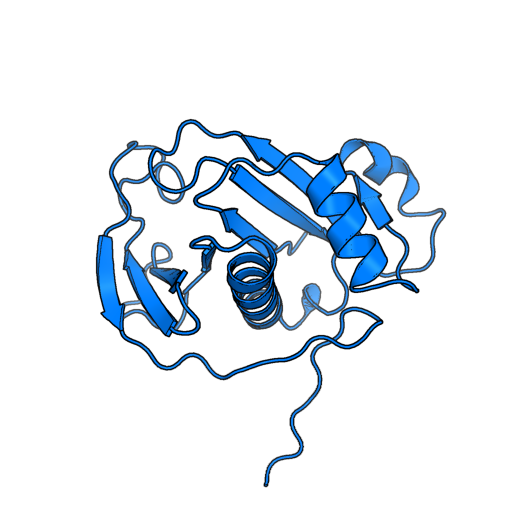LA A 1 121 ? 10.923 -8.163 -7.446 1.00 95.06 121 ALA A CA 1
ATOM 941 C C . ALA A 1 121 ? 12.091 -7.210 -7.176 1.00 95.06 121 ALA A C 1
ATOM 943 O O . ALA A 1 121 ? 12.392 -6.863 -6.036 1.00 95.06 121 ALA A O 1
ATOM 944 N N . ASP A 1 122 ? 12.755 -6.849 -8.261 1.00 92.62 122 ASP A N 1
ATOM 945 C CA . ASP A 1 122 ? 13.825 -5.869 -8.325 1.00 92.62 122 ASP A CA 1
ATOM 946 C C . ASP A 1 122 ? 13.261 -4.636 -9.042 1.00 92.62 122 ASP A C 1
ATOM 948 O O . ASP A 1 122 ? 12.800 -4.738 -10.192 1.00 92.62 122 ASP A O 1
ATOM 952 N N . ASP A 1 123 ? 13.220 -3.510 -8.333 1.00 88.75 123 ASP A N 1
ATOM 953 C CA . ASP A 1 123 ? 12.760 -2.220 -8.842 1.00 88.75 123 ASP A CA 1
ATOM 954 C C . ASP A 1 123 ? 13.914 -1.248 -9.151 1.00 88.75 123 ASP A C 1
ATOM 956 O O . ASP A 1 123 ? 13.678 -0.053 -9.368 1.00 88.75 123 ASP A O 1
ATOM 960 N N . SER A 1 124 ? 15.143 -1.764 -9.286 1.00 86.81 124 SER A N 1
ATOM 961 C CA . SER A 1 124 ? 16.261 -1.004 -9.840 1.00 86.81 124 SER A CA 1
ATOM 962 C C . SER A 1 124 ? 15.912 -0.510 -11.242 1.00 86.81 124 SER A C 1
ATOM 964 O O . SER A 1 124 ? 15.220 -1.185 -12.010 1.00 86.81 124 SER A O 1
ATOM 966 N N . ASP A 1 125 ? 16.423 0.663 -11.605 1.00 84.94 125 ASP A N 1
ATOM 967 C CA . ASP A 1 125 ? 16.145 1.305 -12.890 1.00 84.94 125 ASP A CA 1
ATOM 968 C C . ASP A 1 125 ? 14.652 1.634 -13.124 1.00 84.94 125 ASP A C 1
ATOM 970 O O . ASP A 1 125 ? 14.252 1.876 -14.264 1.00 84.94 125 ASP A O 1
ATOM 974 N N . THR A 1 126 ? 13.799 1.632 -12.092 1.00 84.75 126 THR A N 1
ATOM 975 C CA . THR A 1 126 ? 12.373 1.992 -12.204 1.00 84.75 126 THR A CA 1
ATOM 976 C C . THR A 1 126 ? 12.081 3.386 -11.655 1.00 84.75 126 THR A C 1
ATOM 978 O O . THR A 1 126 ? 12.886 3.988 -10.950 1.00 84.75 126 THR A O 1
ATOM 981 N N . ASP A 1 127 ? 10.880 3.899 -11.932 1.00 82.50 127 ASP A N 1
ATOM 982 C CA . ASP A 1 127 ? 10.386 5.137 -11.315 1.00 82.50 127 ASP A CA 1
ATOM 983 C C . ASP A 1 127 ? 10.195 5.038 -9.785 1.00 82.50 127 ASP A C 1
ATOM 985 O O . ASP A 1 127 ? 10.108 6.076 -9.128 1.00 82.50 127 ASP A O 1
ATOM 989 N N . PHE A 1 128 ? 10.131 3.826 -9.212 1.00 77.88 128 PHE A N 1
ATOM 990 C CA .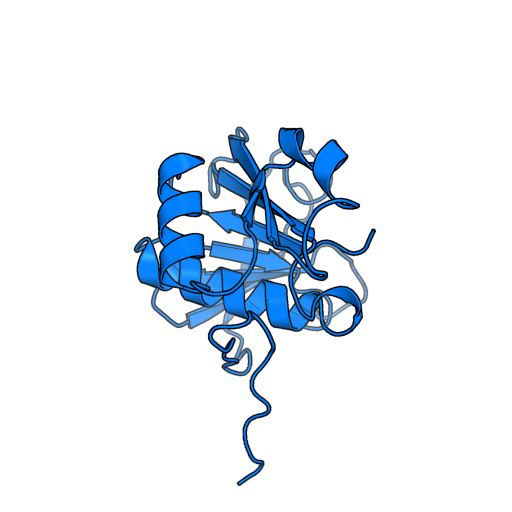 PHE A 1 128 ? 10.117 3.627 -7.756 1.00 77.88 128 PHE A CA 1
ATOM 991 C C . PHE A 1 128 ? 11.521 3.697 -7.149 1.00 77.88 128 PHE A C 1
ATOM 993 O O . PHE A 1 128 ? 11.693 4.340 -6.113 1.00 77.88 128 PHE A O 1
ATOM 1000 N N . GLY A 1 129 ? 12.505 3.079 -7.808 1.00 79.31 129 GLY A N 1
ATOM 1001 C CA . GLY A 1 129 ? 13.883 2.989 -7.328 1.00 79.31 129 GLY A CA 1
ATOM 1002 C C . GLY A 1 129 ? 14.696 4.259 -7.590 1.00 79.31 129 GLY A C 1
ATOM 1003 O O . GLY A 1 129 ? 14.934 5.067 -6.691 1.00 79.31 129 GLY A O 1
ATOM 1004 N N . ASP A 1 130 ? 15.149 4.447 -8.832 1.00 80.44 130 ASP A N 1
ATOM 1005 C CA . ASP A 1 130 ? 16.121 5.489 -9.201 1.00 80.44 130 ASP A CA 1
ATOM 1006 C C . ASP A 1 130 ? 15.585 6.556 -10.174 1.00 80.44 130 ASP A C 1
ATOM 1008 O O . ASP A 1 130 ? 16.283 7.530 -10.479 1.00 80.44 130 ASP A O 1
ATOM 1012 N N . GLY A 1 131 ? 14.343 6.411 -10.643 1.00 80.62 131 GLY A N 1
ATOM 1013 C CA . GLY A 1 131 ? 13.713 7.330 -11.587 1.00 80.62 131 GLY A CA 1
ATOM 1014 C C . GLY A 1 131 ? 14.079 7.087 -13.054 1.00 80.62 131 GLY A C 1
ATOM 1015 O O . GLY A 1 131 ? 13.840 7.970 -13.883 1.00 80.62 131 GLY A O 1
ATOM 1016 N N . ALA A 1 132 ? 14.686 5.948 -13.406 1.00 82.69 132 ALA A N 1
ATOM 1017 C CA . ALA A 1 132 ? 15.074 5.658 -14.789 1.00 82.69 132 ALA A CA 1
ATOM 1018 C C . ALA A 1 132 ? 13.904 5.190 -15.681 1.00 82.69 132 ALA A C 1
ATOM 1020 O O . ALA A 1 132 ? 14.048 5.158 -16.908 1.00 82.69 132 ALA A O 1
ATOM 1021 N N . GLY A 1 133 ? 12.737 4.885 -15.098 1.00 81.81 133 GLY A N 1
ATOM 1022 C CA . GLY A 1 133 ? 11.491 4.599 -15.825 1.00 81.81 133 GLY A CA 1
ATOM 1023 C C . GLY A 1 133 ? 11.404 3.211 -16.474 1.00 81.81 133 GLY A C 1
ATOM 1024 O O . GLY A 1 133 ? 10.553 2.975 -17.335 1.00 81.81 133 GLY A O 1
ATOM 1025 N N . GLY A 1 134 ? 12.289 2.288 -16.106 1.00 84.69 134 GLY A N 1
ATOM 1026 C CA . GLY A 1 134 ? 12.233 0.880 -16.483 1.00 84.69 134 GLY A CA 1
ATOM 1027 C C . GLY A 1 134 ? 11.096 0.111 -15.792 1.00 84.69 134 GLY A C 1
ATOM 1028 O O . GLY A 1 134 ? 10.453 0.620 -14.869 1.00 84.69 134 GLY A O 1
ATOM 1029 N N . PRO A 1 135 ? 10.809 -1.121 -16.252 1.00 86.44 135 PRO A N 1
ATOM 1030 C CA . PRO A 1 135 ? 9.797 -1.978 -15.646 1.00 86.44 135 PRO A CA 1
ATOM 1031 C C . PRO A 1 135 ? 10.320 -2.666 -14.382 1.00 86.44 135 PRO A C 1
ATOM 1033 O O . PRO A 1 135 ? 11.495 -3.024 -14.301 1.00 86.44 135 PRO A O 1
ATOM 1036 N N . VAL A 1 136 ? 9.416 -2.957 -13.448 1.00 90.31 136 VAL A N 1
ATOM 1037 C CA . VAL A 1 136 ? 9.721 -3.800 -12.285 1.00 90.31 136 VAL A CA 1
ATOM 1038 C C . VAL A 1 136 ? 9.973 -5.241 -12.747 1.00 90.31 136 VAL A C 1
ATOM 1040 O O . VAL A 1 136 ? 9.216 -5.787 -13.556 1.00 90.31 136 VAL A O 1
ATOM 1043 N N . ARG A 1 137 ? 11.026 -5.889 -12.236 1.00 92.44 137 ARG A N 1
ATOM 1044 C CA . ARG A 1 137 ? 11.434 -7.239 -12.658 1.00 92.44 137 ARG A CA 1
ATOM 1045 C C . ARG A 1 137 ? 11.143 -8.269 -11.575 1.00 92.44 137 ARG A C 1
ATOM 1047 O O . ARG A 1 137 ? 11.780 -8.275 -10.531 1.00 92.44 137 ARG A O 1
ATOM 1054 N N . VAL A 1 138 ? 10.229 -9.201 -11.843 1.00 95.38 138 VAL A N 1
ATOM 1055 C CA . VAL A 1 138 ? 9.989 -10.343 -10.944 1.00 95.38 138 VAL A CA 1
ATOM 1056 C C . VAL A 1 138 ? 11.184 -11.297 -10.978 1.00 95.38 138 VAL A C 1
ATOM 1058 O O . VAL A 1 138 ? 11.557 -11.792 -12.042 1.00 95.38 138 VAL A O 1
ATOM 1061 N N . VAL A 1 139 ? 11.752 -11.594 -9.808 1.00 96.19 139 VAL A N 1
ATOM 1062 C CA . VAL A 1 139 ? 12.897 -12.503 -9.652 1.00 96.19 139 VAL A CA 1
ATOM 1063 C C . VAL A 1 139 ? 12.437 -13.919 -9.322 1.00 96.19 139 VAL A C 1
ATOM 1065 O O . VAL A 1 139 ? 12.857 -14.878 -9.972 1.00 96.19 139 VAL A O 1
ATOM 1068 N N . ARG A 1 140 ? 11.582 -14.072 -8.305 1.00 97.19 140 ARG A N 1
ATOM 1069 C CA . ARG A 1 140 ? 11.084 -15.376 -7.835 1.00 97.19 140 ARG A CA 1
ATOM 1070 C C . ARG A 1 140 ? 9.819 -15.227 -6.999 1.00 97.19 140 ARG A C 1
ATOM 1072 O O . ARG A 1 140 ? 9.583 -14.185 -6.401 1.00 97.19 140 ARG A O 1
ATOM 1079 N N . GLU A 1 141 ? 9.045 -16.299 -6.896 1.00 97.50 141 GLU A N 1
ATOM 1080 C CA . GLU A 1 141 ? 8.015 -16.415 -5.860 1.00 97.50 141 GLU A CA 1
ATOM 1081 C C . GLU A 1 141 ? 8.678 -16.607 -4.489 1.00 97.50 141 GLU A C 1
ATOM 1083 O O . GLU A 1 141 ? 9.672 -17.329 -4.363 1.00 97.50 141 GLU A O 1
ATOM 1088 N N . ILE A 1 142 ? 8.135 -15.951 -3.468 1.00 95.94 142 ILE A N 1
ATOM 1089 C CA . ILE A 1 142 ? 8.586 -16.053 -2.078 1.00 95.94 142 ILE A CA 1
ATOM 1090 C C . ILE A 1 142 ? 7.383 -16.297 -1.172 1.00 95.94 142 ILE A C 1
ATOM 1092 O O . ILE A 1 142 ? 6.260 -15.943 -1.513 1.00 95.94 142 ILE A O 1
ATOM 1096 N N . ALA A 1 143 ? 7.616 -16.889 -0.004 1.00 92.50 143 ALA A N 1
ATOM 1097 C CA . ALA A 1 143 ? 6.600 -16.997 1.033 1.00 92.50 143 ALA A CA 1
ATOM 1098 C C . ALA A 1 143 ? 6.785 -15.848 2.026 1.00 92.50 143 ALA A C 1
ATOM 1100 O O . ALA A 1 143 ? 7.671 -15.905 2.882 1.00 92.50 143 ALA A O 1
ATOM 1101 N N . VAL A 1 144 ? 5.965 -14.807 1.903 1.00 89.44 144 VAL A N 1
ATOM 1102 C CA . VAL A 1 144 ? 5.896 -13.745 2.909 1.00 89.44 144 VAL A CA 1
ATOM 1103 C C . VAL A 1 144 ? 4.877 -14.168 3.971 1.00 89.44 144 VAL A C 1
ATOM 1105 O O . VAL A 1 144 ? 3.770 -14.571 3.603 1.00 89.44 144 VAL A O 1
ATOM 1108 N N . PRO A 1 145 ? 5.224 -14.147 5.273 1.00 81.25 145 PRO A N 1
ATOM 1109 C CA . PRO A 1 145 ? 4.285 -14.512 6.326 1.00 81.25 145 PRO A CA 1
ATOM 1110 C C . PRO A 1 145 ? 2.996 -13.698 6.224 1.00 81.25 145 PRO A C 1
ATOM 1112 O O . PRO A 1 145 ? 3.040 -12.476 6.100 1.00 81.25 145 PRO A O 1
ATOM 1115 N N . ALA A 1 146 ? 1.852 -14.381 6.300 1.00 71.31 146 ALA A N 1
ATOM 1116 C CA . ALA A 1 146 ? 0.571 -13.702 6.402 1.00 71.31 146 ALA A CA 1
ATOM 1117 C C . ALA A 1 146 ? 0.521 -12.935 7.731 1.00 71.31 146 ALA A C 1
ATOM 1119 O O . ALA A 1 146 ? 0.707 -13.520 8.803 1.00 71.31 146 ALA A O 1
ATOM 1120 N N . GLY A 1 147 ? 0.290 -11.631 7.639 1.00 84.06 147 GLY A N 1
ATOM 1121 C CA . GLY A 1 147 ? 0.014 -10.770 8.778 1.00 84.06 147 GLY A CA 1
ATOM 1122 C C . GLY A 1 147 ? -1.415 -10.251 8.706 1.00 84.06 147 GLY A C 1
ATOM 1123 O O . GLY A 1 147 ? -2.020 -10.194 7.637 1.00 84.06 147 GLY A O 1
ATOM 1124 N N . GLU A 1 148 ? -1.950 -9.851 9.850 1.00 92.12 148 GLU A N 1
ATOM 1125 C CA . GLU A 1 148 ? -3.253 -9.203 9.939 1.00 92.12 148 GLU A CA 1
ATOM 1126 C C . GLU A 1 148 ? -3.105 -7.874 10.674 1.00 92.12 148 GLU A C 1
ATOM 1128 O O . GLU A 1 148 ? -2.247 -7.727 11.546 1.00 92.12 148 GLU A O 1
ATOM 1133 N N . LEU A 1 149 ? -3.944 -6.908 10.305 1.00 94.06 149 LEU A N 1
ATOM 1134 C CA . LEU A 1 149 ? -4.113 -5.665 11.050 1.00 94.06 149 LEU A CA 1
ATOM 1135 C C . LEU A 1 149 ? -5.483 -5.704 11.724 1.00 94.06 149 LEU A C 1
ATOM 1137 O O . LEU A 1 149 ? -6.472 -6.026 11.058 1.00 94.06 149 LEU A O 1
ATOM 1141 N N . ASP A 1 150 ? -5.541 -5.366 13.008 1.00 94.19 150 ASP A N 1
ATOM 1142 C CA . ASP A 1 150 ? -6.801 -5.210 13.734 1.00 94.19 150 ASP A CA 1
ATOM 1143 C C . ASP A 1 150 ? -7.588 -3.969 13.265 1.00 94.19 150 ASP A C 1
ATOM 1145 O O . ASP A 1 150 ? -7.180 -3.237 12.357 1.00 94.19 150 ASP A O 1
ATOM 1149 N N . ALA A 1 151 ? -8.760 -3.739 13.864 1.00 93.88 151 ALA A N 1
ATOM 1150 C CA . ALA A 1 151 ? -9.623 -2.606 13.520 1.00 93.88 151 ALA A CA 1
ATOM 1151 C C . ALA A 1 151 ? -9.002 -1.245 13.893 1.00 93.88 151 ALA A C 1
ATOM 1153 O O . ALA A 1 151 ? -9.435 -0.207 13.390 1.00 93.88 151 ALA A O 1
ATOM 1154 N N . GLU A 1 152 ? -7.986 -1.254 14.751 1.00 93.75 152 GLU A N 1
ATOM 1155 C CA . GLU A 1 152 ? -7.202 -0.107 15.183 1.00 93.75 152 GLU A CA 1
ATOM 1156 C C . GLU A 1 152 ? -5.931 0.087 14.331 1.00 93.75 152 GLU A C 1
ATOM 1158 O O . GLU A 1 152 ? -5.213 1.067 14.518 1.00 93.75 152 GLU A O 1
ATOM 1163 N N . GLY A 1 153 ? -5.670 -0.798 13.363 1.00 91.50 153 GLY A N 1
ATOM 1164 C CA . GLY A 1 153 ? -4.530 -0.724 12.453 1.00 91.50 153 GLY A CA 1
ATOM 1165 C C . GLY A 1 153 ? -3.223 -1.275 13.024 1.00 91.50 153 GLY A C 1
ATOM 1166 O O . GLY A 1 153 ? -2.170 -1.020 12.449 1.00 91.50 153 GLY A O 1
ATOM 1167 N N . HIS A 1 154 ? -3.249 -2.013 14.131 1.00 92.69 154 HIS A N 1
ATOM 1168 C CA . HIS A 1 154 ? -2.068 -2.657 14.702 1.00 92.69 154 HIS A CA 1
ATOM 1169 C C . HIS A 1 154 ? -1.902 -4.083 14.184 1.00 92.69 154 HIS A C 1
ATOM 1171 O O . HIS A 1 154 ? -2.881 -4.780 13.925 1.00 92.69 154 HIS A O 1
ATOM 1177 N N . LEU A 1 155 ? -0.650 -4.532 14.056 1.00 91.38 155 LEU A N 1
ATOM 1178 C CA . LEU A 1 155 ? -0.360 -5.926 13.729 1.00 91.38 155 LEU A CA 1
ATOM 1179 C C . LEU A 1 155 ? -0.918 -6.843 14.814 1.00 91.38 155 LEU A C 1
ATOM 1181 O O . LEU A 1 155 ? -0.619 -6.678 15.997 1.00 91.38 155 LEU A O 1
ATOM 1185 N N . VAL A 1 156 ? -1.691 -7.835 14.392 1.00 91.00 156 VAL A N 1
ATOM 1186 C CA . VAL A 1 156 ? -2.134 -8.912 15.269 1.00 91.00 156 VAL A CA 1
ATOM 1187 C C . VAL A 1 156 ? -0.958 -9.864 15.442 1.00 91.00 156 VAL A C 1
ATOM 1189 O O . VAL A 1 156 ? -0.507 -10.493 14.482 1.00 91.00 156 VAL A O 1
ATOM 1192 N N . GLU A 1 157 ? -0.440 -9.979 16.664 1.00 78.50 157 GLU A N 1
ATOM 1193 C CA . GLU A 1 157 ? 0.498 -11.050 16.983 1.00 78.50 157 GLU A CA 1
ATOM 1194 C C . GLU A 1 157 ? -0.233 -12.381 16.796 1.00 78.50 157 GLU A C 1
ATOM 1196 O O . GLU A 1 157 ? -1.135 -12.726 17.563 1.00 78.50 157 GLU A O 1
ATOM 1201 N N . ASN A 1 158 ? 0.135 -13.132 15.756 1.00 58.34 158 ASN A N 1
ATOM 1202 C CA . ASN A 1 158 ? -0.320 -14.508 15.633 1.00 58.34 158 ASN A CA 1
ATOM 1203 C C . ASN A 1 158 ? 0.128 -15.243 16.904 1.00 58.34 158 ASN A C 1
ATOM 1205 O O . ASN A 1 158 ? 1.333 -15.256 17.181 1.00 58.34 158 ASN A O 1
ATOM 1209 N N . PRO A 1 159 ? -0.781 -15.858 17.687 1.00 39.38 159 PRO A N 1
ATOM 1210 C CA . PRO A 1 159 ? -0.349 -16.730 18.760 1.00 39.38 159 PRO A CA 1
ATOM 1211 C C . PRO A 1 159 ? 0.492 -17.826 18.113 1.00 39.38 159 PRO A C 1
ATOM 1213 O O . PRO A 1 159 ? 0.002 -18.583 17.273 1.00 39.38 159 PRO A O 1
ATOM 1216 N N . THR A 1 160 ? 1.779 -17.858 18.455 1.00 39.09 160 THR A N 1
ATOM 1217 C CA . THR A 1 160 ? 2.672 -18.951 18.083 1.00 39.09 160 THR A CA 1
ATOM 1218 C C . THR A 1 160 ? 1.955 -20.265 18.413 1.00 39.09 160 THR A C 1
ATOM 1220 O O . THR A 1 160 ? 1.440 -20.374 19.531 1.00 39.09 160 THR A O 1
ATOM 1223 N N . PRO A 1 161 ? 1.849 -21.213 17.464 1.00 43.28 161 PRO A N 1
ATOM 1224 C CA . PRO A 1 161 ? 1.136 -22.468 17.692 1.00 43.28 161 PRO A CA 1
ATOM 1225 C C . PRO A 1 161 ? 1.687 -23.263 18.882 1.00 43.28 161 PRO A C 1
ATOM 1227 O O . PRO A 1 161 ? 2.905 -23.164 19.164 1.00 43.28 161 PRO A O 1
#